Protein AF-A0A8J2RWA8-F1 (afdb_monomer)

Nearest PDB structures (foldseek):
  8clk-assembly1_F  TM=5.801E-01  e=4.399E-03  Homo sapiens
  8ffz-assembly1_G  TM=5.186E-01  e=7.129E-02  Saccharomyces cerevisiae S288C
  9gck-assembly1_D  TM=4.589E-01  e=2.817E-02  Saccharomyces cerevisiae
  6tut-assembly1_N  TM=5.640E-01  e=2.555E-01  Saccharomyces cerevisiae S288C
  8khw-assembly1_A  TM=3.563E-01  e=1.297E+00  Bacteroides intestinalis

Radius of gyration: 17.67 Å; Cα contacts (8 Å, |Δi|>4): 141; chains: 1; bounding box: 28×33×54 Å

Foldseek 3Di:
DEEEDDDDDDPDPDDCPPPDQFDWDAAPVRWIWTDGDQWIFTWGKDFDPDKDWDKDWPCPPDDDDDTDIDTDDIGGIYTYGYDDTDGDDPVVVVRD

Solvent-accessible surface area (backbone atoms only — not comparable to full-atom values): 6186 Å² total; per-residue (Å²): 95,80,46,66,71,73,82,90,85,67,98,57,93,64,78,68,77,96,55,89,71,62,50,81,46,66,48,100,87,65,35,38,35,40,37,42,88,65,30,38,30,60,33,38,73,40,80,44,97,68,62,45,75,42,70,43,75,52,67,90,84,62,85,81,90,73,89,42,72,46,80,77,46,77,44,50,50,34,40,40,30,75,55,80,69,36,75,72,51,82,74,61,64,79,75,109

Organism: NCBI:txid27404

Mean predicted aligned error: 6.98 Å

Secondary structure (DSSP, 8-state):
-EEESS----SSSS--TT----EEEE-TTS-EEEEETTEEEE-EEEEEEEEEEEEEEE-TTS-SS--EEEEEEEEEEEEEE-SPPEEP-HHHHTT-

pLDDT: mean 87.33, std 12.54, range [49.75, 98.19]

Structure (mmCIF, N/CA/C/O backbone):
data_AF-A0A8J2RWA8-F1
#
_entry.id   AF-A0A8J2RWA8-F1
#
loop_
_atom_site.group_PDB
_atom_site.id
_atom_site.type_symbol
_atom_site.label_atom_id
_atom_site.label_alt_id
_atom_site.label_comp_id
_atom_site.label_asym_id
_atom_site.label_entity_id
_atom_site.label_seq_id
_atom_site.pdbx_PDB_ins_code
_atom_site.Cartn_x
_atom_site.Cartn_y
_atom_site.Cartn_z
_atom_site.occupancy
_atom_site.B_iso_or_equiv
_atom_site.auth_seq_id
_atom_site.auth_comp_id
_atom_site.auth_asym_id
_atom_site.auth_atom_id
_atom_site.pdbx_PDB_model_num
ATOM 1 N N . MET A 1 1 ? -6.162 0.384 1.533 1.00 95.25 1 MET A N 1
ATOM 2 C CA . MET A 1 1 ? -4.751 0.483 1.974 1.00 95.25 1 MET A CA 1
ATOM 3 C C . MET A 1 1 ? -3.833 -0.016 0.871 1.00 95.25 1 MET A C 1
ATOM 5 O O . MET A 1 1 ? -4.200 -0.976 0.198 1.00 95.25 1 MET A O 1
ATOM 9 N N . ILE A 1 2 ? -2.677 0.623 0.698 1.00 95.81 2 ILE A N 1
ATOM 10 C CA . ILE A 1 2 ? -1.605 0.201 -0.213 1.00 95.81 2 ILE A CA 1
ATOM 11 C C . ILE A 1 2 ? -0.397 -0.187 0.644 1.00 95.81 2 ILE A C 1
ATOM 13 O O . ILE A 1 2 ? -0.086 0.525 1.594 1.00 95.81 2 ILE A O 1
ATOM 17 N N . GLU A 1 3 ? 0.252 -1.307 0.332 1.00 96.56 3 GLU A N 1
ATOM 18 C CA . GLU A 1 3 ? 1.399 -1.832 1.079 1.00 96.56 3 GLU A CA 1
ATOM 19 C C . GLU A 1 3 ? 2.534 -2.222 0.129 1.00 96.56 3 GLU A C 1
ATOM 21 O O . GLU A 1 3 ? 2.327 -2.987 -0.818 1.00 96.56 3 GLU A O 1
ATOM 26 N N . PHE A 1 4 ? 3.737 -1.727 0.417 1.00 94.56 4 PHE A N 1
ATOM 27 C CA . PHE A 1 4 ? 4.963 -2.028 -0.317 1.00 94.56 4 PHE A CA 1
ATOM 28 C C . PHE A 1 4 ? 5.929 -2.810 0.569 1.00 94.56 4 PHE A C 1
ATOM 30 O O . PHE A 1 4 ? 6.046 -2.531 1.760 1.00 94.56 4 PHE A O 1
ATOM 37 N N . GLN A 1 5 ? 6.636 -3.780 -0.011 1.00 93.25 5 GLN A N 1
ATOM 38 C CA . GLN A 1 5 ? 7.770 -4.416 0.654 1.00 93.25 5 GLN A CA 1
ATOM 39 C C . GLN A 1 5 ? 9.057 -3.657 0.313 1.00 93.25 5 GLN A C 1
ATOM 41 O O . GLN A 1 5 ? 9.629 -3.852 -0.760 1.00 93.25 5 GLN A O 1
ATOM 46 N N . GLY A 1 6 ? 9.501 -2.812 1.238 1.00 91.19 6 GLY A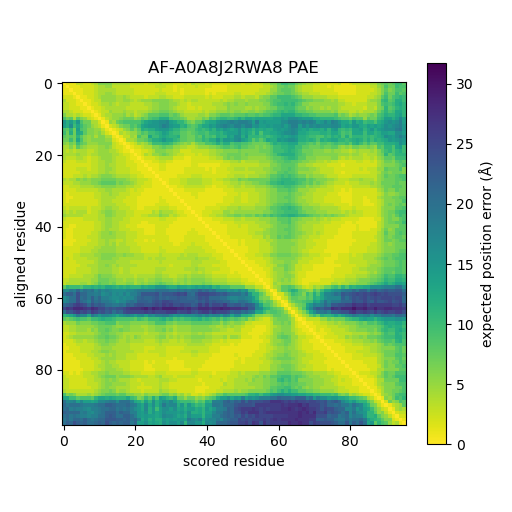 N 1
ATOM 47 C CA . GLY A 1 6 ? 10.667 -1.941 1.094 1.00 91.19 6 GLY A CA 1
ATOM 48 C C . GLY A 1 6 ? 10.329 -0.504 1.479 1.00 91.19 6 GLY A C 1
ATOM 49 O O . GLY A 1 6 ? 9.239 -0.238 1.986 1.00 91.19 6 GLY A O 1
ATOM 50 N N . ASP A 1 7 ? 11.254 0.406 1.203 1.00 88.75 7 ASP A N 1
ATOM 51 C CA . ASP A 1 7 ? 11.132 1.815 1.564 1.00 88.75 7 ASP A CA 1
ATOM 52 C C . ASP A 1 7 ? 10.705 2.668 0.362 1.00 88.75 7 ASP A C 1
ATOM 54 O O . ASP A 1 7 ? 11.130 2.443 -0.776 1.00 88.75 7 ASP A O 1
ATOM 58 N N . LEU A 1 8 ? 9.843 3.659 0.610 1.00 86.38 8 LEU A N 1
ATOM 59 C CA . LEU A 1 8 ? 9.513 4.687 -0.374 1.00 86.38 8 LEU A CA 1
ATOM 60 C C . LEU A 1 8 ? 10.491 5.853 -0.214 1.00 86.38 8 LEU A C 1
ATOM 62 O O . LEU A 1 8 ? 10.336 6.685 0.676 1.00 86.38 8 LEU A O 1
ATOM 66 N N . GLU A 1 9 ? 11.487 5.913 -1.091 1.00 86.38 9 GLU A N 1
ATOM 67 C CA . GLU A 1 9 ? 12.514 6.953 -1.058 1.00 86.38 9 GLU A CA 1
ATOM 68 C C . GLU A 1 9 ? 12.143 8.159 -1.932 1.00 86.38 9 GLU A C 1
ATOM 70 O O . GLU A 1 9 ? 11.727 8.026 -3.086 1.00 86.38 9 GLU A O 1
ATOM 75 N N . THR A 1 10 ? 12.348 9.359 -1.391 1.00 83.25 10 THR A N 1
ATOM 76 C CA . THR A 1 10 ? 12.206 10.637 -2.097 1.00 83.25 10 THR A CA 1
ATOM 77 C C . THR A 1 10 ? 13.537 11.379 -2.088 1.00 83.25 10 THR A C 1
ATOM 79 O O . THR A 1 10 ? 14.270 11.351 -1.106 1.00 83.25 10 THR A O 1
ATOM 82 N N . LYS A 1 11 ? 13.855 12.069 -3.191 1.00 80.19 11 LYS A N 1
ATOM 83 C CA . LYS A 1 11 ? 15.030 12.959 -3.267 1.00 80.19 11 LYS A CA 1
ATOM 84 C C . LYS A 1 11 ? 14.810 14.300 -2.560 1.00 80.19 11 LYS A C 1
ATOM 86 O O . LYS A 1 11 ? 15.758 15.054 -2.389 1.00 80.19 11 LYS A O 1
ATOM 91 N N . SER A 1 12 ? 13.561 14.624 -2.237 1.00 78.56 12 SER A N 1
ATOM 92 C CA . SER A 1 12 ? 13.171 15.843 -1.534 1.00 78.56 12 SER A CA 1
ATOM 93 C C . SER A 1 12 ? 12.970 15.532 -0.056 1.00 78.56 12 SER A C 1
ATOM 95 O O . SER A 1 12 ? 12.312 14.547 0.267 1.00 78.56 12 SER A O 1
ATOM 97 N N . GLU A 1 13 ? 13.493 16.397 0.812 1.00 76.00 13 GLU A N 1
ATOM 98 C CA . GLU A 1 13 ? 13.259 16.356 2.263 1.00 76.00 13 GLU A CA 1
ATOM 99 C C . GLU A 1 13 ? 11.844 16.828 2.648 1.00 76.00 13 GLU A C 1
ATOM 101 O O . GLU A 1 13 ? 11.432 16.712 3.800 1.00 76.00 13 GLU A O 1
ATOM 106 N N . GLU A 1 14 ? 11.075 17.360 1.694 1.00 78.38 14 GLU A N 1
ATOM 107 C CA . GLU A 1 14 ? 9.703 17.793 1.932 1.00 78.38 14 GLU A CA 1
ATOM 108 C C . GLU A 1 14 ? 8.770 16.593 2.106 1.00 78.38 14 GLU A C 1
ATOM 110 O O . GLU A 1 14 ? 8.850 15.597 1.379 1.00 78.38 14 GLU A O 1
ATOM 115 N N . ALA A 1 15 ? 7.800 16.739 3.008 1.00 75.75 15 ALA A N 1
ATOM 116 C CA . ALA A 1 15 ? 6.740 15.761 3.175 1.00 75.75 15 ALA A CA 1
ATOM 117 C C . ALA A 1 15 ? 6.022 15.479 1.839 1.00 75.75 15 ALA A C 1
ATOM 119 O O . ALA A 1 15 ? 5.760 16.374 1.033 1.00 75.75 15 ALA A O 1
ATOM 120 N N . LEU A 1 16 ? 5.656 14.213 1.622 1.00 78.25 16 LEU A N 1
ATOM 121 C CA . LEU A 1 16 ? 4.946 13.761 0.418 1.00 78.25 16 LEU A CA 1
ATOM 122 C C . LEU A 1 16 ? 3.449 14.115 0.419 1.00 78.25 16 LEU A C 1
ATOM 124 O O . LEU A 1 16 ? 2.733 13.773 -0.522 1.00 78.25 16 LEU A O 1
ATOM 128 N N . GLY A 1 17 ? 2.961 14.790 1.465 1.00 80.44 17 GLY A N 1
ATOM 129 C CA . GLY A 1 17 ? 1.570 15.224 1.562 1.00 80.44 17 GLY A CA 1
ATOM 130 C C . GLY A 1 17 ? 1.162 16.052 0.342 1.00 80.44 17 GLY A C 1
ATOM 131 O O . GLY A 1 17 ? 1.867 16.978 -0.049 1.00 80.44 17 GLY A O 1
ATOM 132 N N . ASN A 1 18 ? 0.027 15.703 -0.267 1.00 82.38 18 ASN A 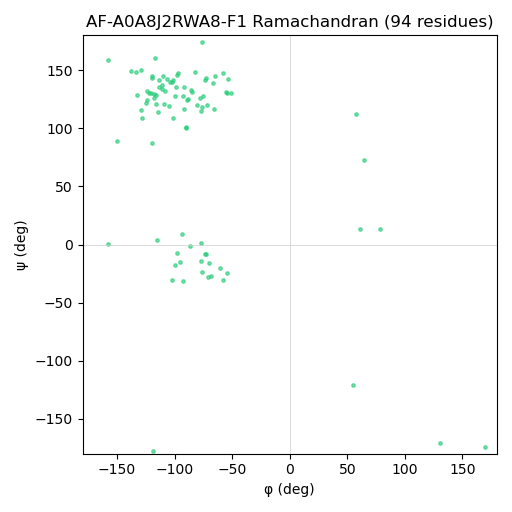N 1
ATOM 133 C CA . ASN A 1 18 ? -0.518 16.335 -1.477 1.00 82.38 18 ASN A CA 1
ATOM 134 C C . ASN A 1 18 ? 0.371 16.254 -2.736 1.00 82.38 18 ASN A C 1
ATOM 136 O O . ASN A 1 18 ? 0.091 16.944 -3.717 1.00 82.38 18 ASN A O 1
ATOM 140 N N . LYS A 1 19 ? 1.412 15.410 -2.754 1.00 84.31 19 LYS A N 1
ATOM 141 C CA . LYS A 1 19 ? 2.240 15.176 -3.947 1.00 84.31 19 LYS A CA 1
ATOM 142 C C . LYS A 1 19 ? 1.811 13.915 -4.687 1.00 84.31 19 LYS A C 1
ATOM 144 O O . LYS A 1 19 ? 1.430 12.913 -4.086 1.00 84.31 19 LYS A O 1
ATOM 149 N N . VAL A 1 20 ? 1.935 13.951 -6.011 1.00 86.12 20 VAL A N 1
ATOM 150 C CA . VAL A 1 20 ? 1.773 12.760 -6.851 1.00 86.12 20 VAL A CA 1
ATOM 151 C C . VAL A 1 20 ? 3.033 11.907 -6.728 1.00 86.12 20 VAL A C 1
ATOM 153 O O . VAL A 1 20 ? 4.126 12.357 -7.062 1.00 86.12 20 VAL A O 1
ATOM 156 N N . ILE A 1 21 ? 2.876 10.680 -6.229 1.00 88.12 21 ILE A N 1
ATOM 157 C CA . ILE A 1 21 ? 3.974 9.714 -6.049 1.00 88.12 21 ILE A CA 1
ATOM 158 C C . ILE A 1 21 ? 4.112 8.806 -7.283 1.00 88.12 21 ILE A C 1
ATOM 160 O O . ILE A 1 21 ? 5.213 8.370 -7.615 1.00 88.12 21 ILE A O 1
ATOM 164 N N . GLY A 1 22 ? 3.005 8.521 -7.972 1.00 90.19 22 GLY A N 1
ATOM 165 C CA . GLY A 1 22 ? 2.971 7.600 -9.099 1.00 90.19 22 GLY A CA 1
ATOM 166 C C . GLY A 1 22 ? 1.552 7.266 -9.549 1.00 90.19 22 GLY A C 1
ATOM 167 O O . GLY A 1 22 ? 0.584 7.808 -9.011 1.00 90.19 22 GLY A O 1
ATOM 168 N N . ASP A 1 23 ? 1.451 6.340 -10.499 1.00 92.81 23 ASP A N 1
ATOM 169 C CA . ASP A 1 23 ? 0.195 5.925 -11.120 1.00 92.81 23 ASP A CA 1
ATOM 170 C C . ASP A 1 23 ? -0.187 4.496 -10.724 1.00 92.81 23 ASP A C 1
ATOM 172 O O . ASP A 1 23 ? 0.624 3.569 -10.802 1.00 92.81 23 ASP A O 1
ATOM 176 N N . LEU A 1 24 ? -1.455 4.297 -10.363 1.00 95.50 24 LEU A N 1
ATOM 177 C CA . LEU A 1 24 ? -2.023 2.988 -10.047 1.00 95.50 24 LEU A CA 1
ATOM 178 C C . LEU A 1 24 ? -2.994 2.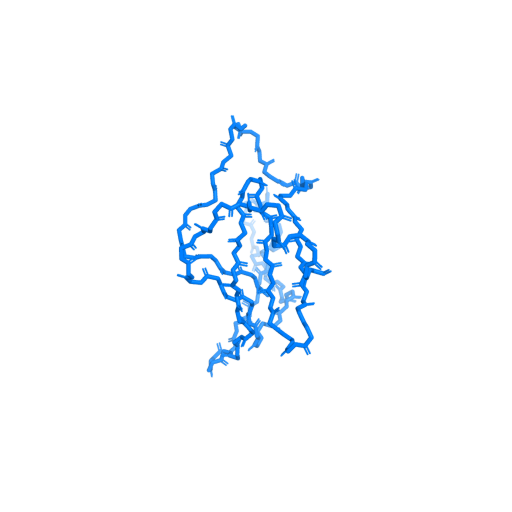553 -11.148 1.00 95.50 24 LEU A C 1
ATOM 180 O O . LEU A 1 24 ? -4.015 3.196 -11.377 1.00 95.50 24 LEU A O 1
ATOM 184 N N . HIS A 1 25 ? -2.704 1.415 -11.767 1.00 94.81 25 HIS A N 1
ATOM 185 C CA . HIS A 1 25 ? -3.515 0.784 -12.804 1.00 94.81 25 HIS A CA 1
ATOM 186 C C . HIS A 1 25 ? -4.023 -0.582 -12.339 1.00 94.81 25 HIS A C 1
ATOM 188 O O . HIS A 1 25 ? -3.459 -1.190 -11.430 1.00 94.81 25 HIS A O 1
ATOM 194 N N . PHE A 1 26 ? -5.067 -1.092 -12.987 1.00 95.38 26 PHE A N 1
ATOM 195 C CA . PHE A 1 26 ? -5.530 -2.470 -12.829 1.00 95.38 26 PHE A CA 1
ATOM 196 C C . PHE A 1 26 ? -5.510 -3.152 -14.188 1.00 95.38 26 PHE A C 1
ATOM 198 O O . PHE A 1 26 ? -6.033 -2.609 -15.158 1.00 95.38 26 PHE A O 1
ATOM 205 N N . ASN A 1 27 ? -4.912 -4.340 -14.261 1.00 91.81 27 ASN A N 1
ATOM 206 C CA . ASN A 1 27 ? -4.962 -5.130 -15.486 1.00 91.81 27 ASN A CA 1
ATOM 207 C C . ASN A 1 27 ? -6.340 -5.802 -15.658 1.00 91.81 27 ASN A C 1
ATOM 209 O O . ASN A 1 27 ? -7.180 -5.785 -14.756 1.00 91.81 27 ASN A O 1
ATOM 213 N N . HIS A 1 28 ? -6.561 -6.455 -16.801 1.00 91.88 28 HIS A N 1
ATOM 214 C CA . HIS A 1 28 ? -7.817 -7.163 -17.093 1.00 91.88 28 HIS A CA 1
ATOM 215 C C . HIS A 1 28 ? -8.152 -8.304 -16.115 1.00 91.88 28 HIS A C 1
ATOM 217 O O . HIS A 1 28 ? -9.307 -8.702 -16.015 1.00 91.88 28 HIS A O 1
ATOM 223 N N . GLU A 1 29 ? -7.165 -8.821 -15.380 1.00 92.75 29 GLU A N 1
ATOM 224 C CA . GLU A 1 29 ? -7.349 -9.850 -14.348 1.00 92.75 29 GLU A CA 1
ATOM 225 C C . GLU A 1 29 ? -7.692 -9.249 -12.970 1.00 92.75 29 GLU A C 1
ATOM 227 O O . GLU A 1 29 ? -7.868 -9.986 -12.000 1.00 92.75 29 GLU A O 1
ATOM 232 N N . GLY A 1 30 ? -7.760 -7.918 -12.855 1.00 93.69 30 GLY A N 1
ATOM 233 C CA . GLY A 1 30 ? -8.015 -7.210 -11.599 1.00 93.69 30 GLY A CA 1
ATOM 234 C C . GLY A 1 30 ? -6.796 -7.103 -10.677 1.00 93.69 30 GLY A C 1
ATOM 235 O O . GLY A 1 30 ? -6.942 -6.746 -9.505 1.00 93.69 30 GLY A O 1
ATOM 236 N N . ASN A 1 31 ? -5.590 -7.391 -11.173 1.00 96.19 31 ASN A N 1
ATOM 237 C CA . ASN A 1 31 ? -4.355 -7.229 -10.412 1.00 96.19 31 ASN A CA 1
AT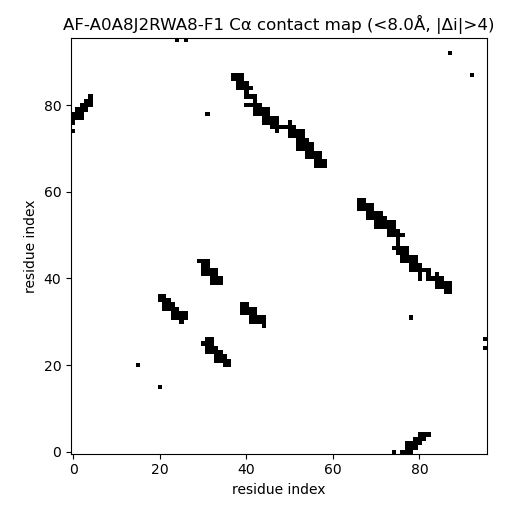OM 238 C C . ASN A 1 31 ? -3.839 -5.780 -10.519 1.00 96.19 31 ASN A C 1
ATOM 240 O O . ASN A 1 31 ? -3.737 -5.251 -11.632 1.00 96.19 31 ASN A O 1
ATOM 244 N N . PRO A 1 32 ? -3.494 -5.128 -9.391 1.00 97.62 32 PRO A N 1
ATOM 245 C CA . PRO A 1 32 ? -2.987 -3.765 -9.396 1.00 97.62 32 PRO A CA 1
ATOM 246 C C . PRO A 1 32 ? -1.545 -3.699 -9.915 1.00 97.62 32 PRO A C 1
ATOM 248 O O . PRO A 1 32 ? -0.704 -4.540 -9.590 1.00 97.62 32 PRO A O 1
ATOM 251 N N . ILE A 1 33 ? -1.240 -2.659 -10.681 1.00 96.00 33 ILE A N 1
ATOM 252 C CA . ILE A 1 33 ? 0.088 -2.324 -11.190 1.00 96.00 33 ILE A CA 1
ATOM 253 C C . ILE A 1 33 ? 0.390 -0.889 -10.764 1.00 96.00 33 ILE A C 1
ATOM 255 O O . ILE A 1 33 ? -0.362 0.023 -11.089 1.00 96.00 33 ILE A O 1
ATOM 259 N N . MET A 1 34 ? 1.480 -0.690 -10.031 1.00 95.31 34 MET A N 1
ATOM 260 C CA . MET A 1 34 ? 1.909 0.620 -9.548 1.00 95.31 34 MET A CA 1
ATOM 261 C C . MET A 1 34 ? 3.152 1.070 -10.316 1.00 95.31 34 MET A C 1
ATOM 263 O O . MET A 1 34 ? 4.111 0.306 -10.444 1.00 95.31 34 MET A O 1
ATOM 267 N N . ILE A 1 35 ? 3.145 2.307 -10.798 1.00 94.19 35 ILE A N 1
ATOM 268 C CA . ILE A 1 35 ? 4.258 2.937 -11.509 1.00 94.19 35 ILE A CA 1
ATOM 269 C C . ILE A 1 35 ? 4.764 4.094 -10.650 1.00 94.19 35 ILE A C 1
ATOM 271 O O . ILE A 1 35 ? 4.037 5.056 -10.435 1.00 94.19 35 ILE A O 1
ATOM 275 N N . ILE A 1 36 ? 5.994 4.000 -10.140 1.00 91.75 36 ILE A N 1
ATOM 276 C CA . ILE A 1 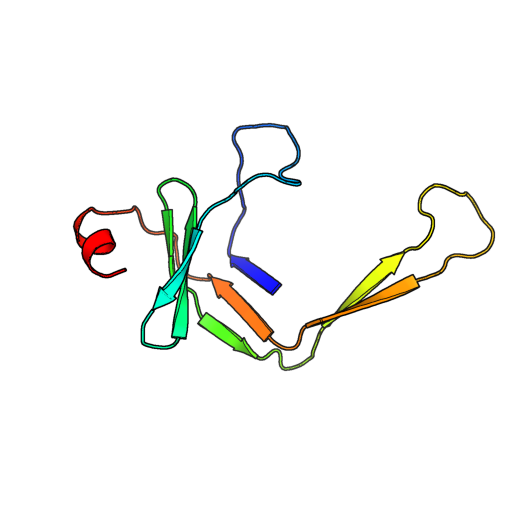36 ? 6.619 5.035 -9.298 1.00 91.75 36 ILE A CA 1
ATOM 277 C C . ILE A 1 36 ? 7.995 5.353 -9.878 1.00 91.75 36 ILE A C 1
ATOM 279 O O . ILE A 1 36 ? 8.885 4.497 -9.912 1.00 91.75 36 ILE A O 1
ATOM 283 N N . GLY A 1 37 ? 8.182 6.589 -10.345 1.00 88.00 37 GLY A N 1
ATOM 284 C CA . GLY A 1 37 ? 9.399 6.992 -11.050 1.00 88.00 37 GLY A CA 1
ATOM 285 C C . GLY A 1 37 ? 9.684 6.086 -12.257 1.00 88.00 37 GLY A C 1
ATOM 286 O O . GLY A 1 37 ? 8.860 5.965 -13.155 1.00 88.00 37 GLY A O 1
ATOM 287 N N . HIS A 1 38 ? 10.849 5.428 -12.268 1.00 89.19 38 HIS A N 1
ATOM 288 C CA . HIS A 1 38 ? 11.253 4.481 -13.323 1.00 89.19 38 HIS A CA 1
ATOM 289 C C . HIS A 1 38 ? 10.915 3.015 -13.006 1.00 89.19 38 HIS A C 1
ATOM 291 O O . HIS A 1 38 ? 11.386 2.106 -13.700 1.00 89.19 38 HIS A O 1
ATOM 297 N N . HIS A 1 39 ? 10.153 2.770 -11.941 1.00 91.50 39 HIS A N 1
ATOM 298 C CA . HIS A 1 39 ? 9.817 1.433 -11.484 1.00 91.50 39 HIS A CA 1
ATOM 299 C C . HIS A 1 39 ? 8.371 1.072 -11.793 1.00 91.50 39 HIS A C 1
ATOM 301 O O . HIS A 1 39 ? 7.460 1.878 -11.621 1.00 91.50 39 HIS A O 1
ATOM 307 N N . ILE A 1 40 ? 8.174 -0.189 -12.158 1.00 94.38 40 ILE A N 1
ATOM 308 C CA . ILE A 1 40 ? 6.869 -0.836 -12.228 1.00 94.38 40 ILE A CA 1
ATOM 309 C C . ILE A 1 40 ? 6.815 -1.971 -11.208 1.00 94.38 40 ILE A C 1
ATOM 311 O O . ILE A 1 40 ? 7.706 -2.827 -11.135 1.00 94.38 40 ILE A O 1
ATOM 315 N N . LEU A 1 41 ? 5.766 -1.957 -10.394 1.00 95.00 41 LEU A N 1
ATOM 316 C CA . LEU A 1 41 ? 5.505 -2.932 -9.350 1.00 95.00 41 LEU A CA 1
ATOM 317 C C . LEU A 1 41 ? 4.192 -3.641 -9.658 1.00 95.00 41 LEU A C 1
ATOM 319 O O . LEU A 1 41 ? 3.148 -3.011 -9.814 1.00 95.00 41 LEU A O 1
ATOM 323 N N . HIS A 1 42 ? 4.241 -4.967 -9.704 1.00 95.06 42 HIS A N 1
ATOM 324 C CA . HIS A 1 42 ? 3.047 -5.789 -9.827 1.00 95.06 42 HIS A CA 1
ATOM 325 C C . HIS A 1 42 ? 2.566 -6.171 -8.433 1.00 95.06 42 HIS A C 1
ATOM 327 O O . HIS A 1 42 ? 3.338 -6.660 -7.604 1.00 95.06 42 HIS A O 1
ATOM 333 N N . GLY A 1 43 ? 1.293 -5.919 -8.174 1.00 96.94 43 GLY A N 1
ATOM 334 C CA . GLY A 1 43 ? 0.664 -6.214 -6.903 1.00 96.94 43 GLY A CA 1
ATOM 335 C C . GLY A 1 43 ? -0.481 -7.202 -7.036 1.00 96.94 43 GLY A C 1
ATOM 336 O O . GLY A 1 43 ? -0.794 -7.715 -8.110 1.00 96.94 43 GLY A O 1
ATOM 337 N N . LYS A 1 44 ? -1.121 -7.456 -5.899 1.00 97.44 44 LYS A N 1
ATOM 338 C CA . LYS A 1 44 ? -2.327 -8.275 -5.787 1.00 97.44 44 LYS A CA 1
ATOM 339 C C . LYS A 1 44 ? -3.307 -7.615 -4.821 1.00 97.44 44 LYS A C 1
ATOM 341 O O . LYS A 1 44 ? -2.888 -6.962 -3.865 1.00 97.44 44 LYS A O 1
ATOM 346 N N . VAL A 1 45 ? -4.604 -7.813 -5.039 1.00 97.88 45 VAL A N 1
ATOM 347 C CA . VAL A 1 45 ? -5.624 -7.519 -4.022 1.00 97.88 45 VAL A CA 1
ATOM 348 C C . VAL A 1 45 ? -5.631 -8.650 -2.991 1.00 97.88 45 VAL A C 1
ATOM 350 O O . VAL A 1 45 ? -5.757 -9.822 -3.346 1.00 97.88 45 VAL A O 1
ATOM 353 N N . GLN A 1 46 ? -5.483 -8.314 -1.713 1.00 97.69 46 GLN A N 1
ATOM 354 C CA . GLN A 1 46 ? -5.475 -9.272 -0.611 1.00 97.69 46 GLN A CA 1
ATOM 355 C C . GLN A 1 46 ? -6.540 -8.905 0.427 1.00 97.69 46 GLN A C 1
ATOM 357 O O . GLN A 1 46 ? -6.525 -7.799 0.968 1.00 97.69 46 GLN A O 1
ATOM 362 N N . GLU A 1 47 ? -7.433 -9.852 0.724 1.00 98.06 47 GLU A N 1
ATOM 363 C CA . GLU A 1 47 ? -8.310 -9.792 1.900 1.00 98.06 47 GLU A CA 1
ATOM 364 C C . GLU A 1 47 ? -7.471 -9.910 3.174 1.00 98.06 47 GLU A C 1
ATOM 366 O O . GLU A 1 47 ? -6.528 -10.707 3.244 1.00 98.06 47 GLU A O 1
ATOM 371 N N . LEU A 1 48 ? -7.815 -9.124 4.184 1.00 97.94 48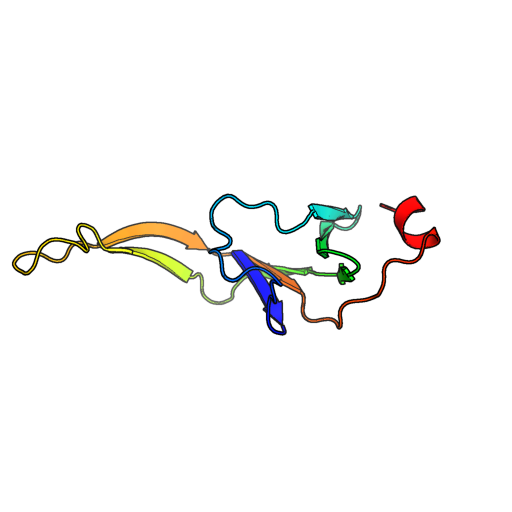 LEU A N 1
ATOM 372 C CA . LEU A 1 48 ? -7.220 -9.224 5.507 1.00 97.94 48 LEU A CA 1
ATOM 373 C C . LEU A 1 48 ? -8.020 -10.226 6.338 1.00 97.94 48 LEU A C 1
ATOM 375 O O . LEU A 1 48 ? -9.218 -10.049 6.535 1.00 97.94 48 LEU A O 1
ATOM 379 N N . GLU A 1 49 ? -7.343 -11.238 6.887 1.00 97.50 49 GLU A N 1
ATOM 380 C CA . GLU A 1 49 ? -7.962 -12.190 7.826 1.00 97.50 49 GLU A CA 1
ATOM 381 C C . GLU A 1 49 ? -8.548 -11.481 9.056 1.00 97.50 49 GLU A C 1
ATOM 383 O O . GLU A 1 49 ? -9.539 -11.922 9.632 1.00 97.50 49 GLU A O 1
ATOM 388 N N . LYS A 1 50 ? -7.932 -10.360 9.446 1.00 97.69 50 LYS A N 1
ATOM 389 C CA . LYS A 1 50 ? -8.386 -9.473 10.514 1.00 97.69 50 LYS A CA 1
ATOM 390 C C . LYS A 1 50 ? -8.441 -8.041 9.976 1.00 97.69 50 LYS A C 1
ATOM 392 O O . LYS A 1 50 ? -7.377 -7.468 9.727 1.00 97.69 50 LYS A O 1
ATOM 397 N N . PRO A 1 51 ? -9.642 -7.469 9.768 1.00 97.88 51 PRO A N 1
ATOM 398 C CA . PRO A 1 51 ? -9.783 -6.082 9.342 1.00 97.88 51 PRO A CA 1
ATOM 399 C C . PRO A 1 51 ? -9.115 -5.109 10.318 1.00 97.88 51 PRO A C 1
ATOM 401 O O . PRO A 1 51 ? -9.094 -5.343 11.527 1.00 97.88 51 PRO A O 1
ATOM 404 N N . LEU A 1 52 ? -8.592 -4.007 9.788 1.00 97.94 52 LEU A N 1
ATOM 405 C CA . LEU A 1 52 ? -7.967 -2.943 10.571 1.00 97.94 52 LEU A CA 1
ATOM 406 C C . LEU A 1 52 ? -8.924 -1.763 10.700 1.00 97.94 52 LEU A C 1
ATOM 408 O O . LEU A 1 52 ? -9.582 -1.388 9.732 1.00 97.94 52 LEU A O 1
ATOM 412 N N . VAL A 1 53 ? -8.971 -1.153 11.879 1.00 97.75 53 VAL A N 1
ATOM 413 C CA . VAL A 1 53 ? -9.703 0.096 12.103 1.00 97.75 53 VAL A CA 1
ATOM 414 C C . VAL A 1 53 ? -8.706 1.245 12.060 1.00 97.75 53 VAL A C 1
ATOM 416 O O . VAL A 1 53 ? -7.692 1.212 12.754 1.00 97.75 53 VAL A O 1
ATOM 419 N N . VAL A 1 54 ? -8.990 2.251 11.239 1.00 97.00 54 VAL A N 1
ATOM 420 C CA . VAL A 1 54 ? -8.247 3.512 11.234 1.00 97.00 54 VAL A CA 1
ATOM 421 C C . VAL A 1 54 ? -8.923 4.446 12.223 1.00 97.00 54 VAL A C 1
ATOM 423 O O . VAL A 1 54 ? -10.129 4.686 12.130 1.00 97.00 54 VAL A O 1
ATOM 426 N N . ILE A 1 55 ? -8.141 4.945 13.174 1.00 95.75 55 ILE A N 1
ATOM 427 C CA . ILE A 1 55 ? -8.582 5.913 14.172 1.00 95.75 55 ILE A CA 1
ATOM 428 C C . ILE A 1 55 ? -7.763 7.191 14.043 1.00 95.75 55 ILE A C 1
ATOM 430 O O . ILE A 1 55 ? -6.569 7.144 13.745 1.00 95.75 55 ILE A O 1
ATOM 434 N N . THR A 1 56 ? -8.403 8.325 14.287 1.00 93.94 56 THR A N 1
ATOM 435 C CA . THR A 1 56 ? -7.759 9.635 14.330 1.00 93.94 56 THR A CA 1
ATOM 436 C C . THR A 1 56 ? -7.981 10.221 15.712 1.00 93.94 56 THR A C 1
ATOM 438 O O . THR A 1 56 ? -9.097 10.200 16.228 1.00 93.94 56 THR A O 1
ATOM 441 N N . LYS A 1 57 ? -6.904 10.696 16.336 1.00 90.88 57 LYS A N 1
ATOM 442 C CA . LYS A 1 57 ? -6.983 11.419 17.601 1.00 90.88 57 LYS A CA 1
ATOM 443 C C . LYS A 1 57 ? -7.510 12.825 17.321 1.00 90.88 57 LYS A C 1
ATOM 445 O O . LYS A 1 57 ? -7.003 13.508 16.435 1.00 90.88 57 LYS A O 1
ATOM 450 N N . GLU A 1 58 ? -8.548 13.232 18.036 1.00 81.88 58 GLU A N 1
ATOM 451 C CA . GLU A 1 58 ? -9.092 14.585 17.955 1.00 81.88 58 GLU A CA 1
ATOM 452 C C . GLU A 1 58 ? -8.305 15.489 18.916 1.00 81.88 58 GLU A C 1
ATOM 454 O O . GLU A 1 58 ? -8.090 15.114 20.069 1.00 81.88 58 GLU A O 1
ATOM 459 N N . ASN A 1 59 ? -7.899 16.670 18.435 1.00 71.19 59 ASN A N 1
ATOM 460 C CA . ASN A 1 59 ? -7.156 17.706 19.168 1.00 71.19 59 ASN A CA 1
ATOM 461 C C . ASN A 1 59 ? -5.746 17.278 19.617 1.00 71.19 59 ASN A C 1
ATOM 463 O O . ASN A 1 59 ? -5.491 17.067 20.800 1.00 71.19 59 ASN A O 1
ATOM 467 N N . ASP A 1 60 ? -4.804 17.172 18.673 1.00 65.00 60 ASP A N 1
ATOM 468 C CA . ASP A 1 60 ? -3.391 16.933 19.013 1.00 65.00 60 ASP A CA 1
ATOM 469 C C . ASP A 1 60 ? -2.707 18.145 19.678 1.00 65.00 60 ASP A C 1
ATOM 471 O O . ASP A 1 60 ? -1.665 17.977 20.309 1.00 65.00 60 ASP A O 1
ATOM 475 N N . ASP A 1 61 ? -3.316 19.332 19.589 1.00 65.81 61 ASP A N 1
ATOM 476 C CA . ASP A 1 61 ? -2.717 20.607 20.001 1.00 65.81 61 ASP A CA 1
ATOM 477 C C . ASP A 1 61 ? -3.137 21.100 21.401 1.00 65.81 61 ASP A C 1
ATOM 479 O O . ASP A 1 61 ? -2.566 22.077 21.889 1.00 65.81 61 ASP A O 1
ATOM 483 N N . GLU A 1 62 ? -4.103 20.456 22.072 1.00 66.62 62 GLU A N 1
ATOM 484 C CA . GLU A 1 62 ? -4.531 20.861 23.421 1.00 66.62 62 GLU A CA 1
ATOM 485 C C . GLU A 1 62 ? -3.992 19.904 24.500 1.00 66.62 62 GLU A C 1
ATOM 487 O O . GLU A 1 62 ? -4.306 18.708 24.480 1.00 66.62 62 GLU A O 1
ATOM 492 N N . PRO A 1 63 ? -3.173 20.398 25.449 1.00 64.06 63 PRO A N 1
ATOM 493 C CA . PRO A 1 63 ? -2.673 19.585 26.544 1.00 64.06 63 PRO A CA 1
ATOM 494 C C . PRO A 1 63 ? -3.777 19.412 27.588 1.00 64.06 63 PRO A C 1
ATOM 496 O O . PRO A 1 63 ? -4.158 20.387 28.222 1.00 64.06 63 PRO A O 1
ATOM 499 N N . ASP A 1 64 ? -4.232 18.165 27.754 1.00 67.62 64 ASP A N 1
ATOM 500 C CA . ASP A 1 64 ? -5.121 17.674 28.818 1.00 67.62 64 ASP A CA 1
ATOM 501 C C . ASP A 1 64 ? -6.475 18.412 28.905 1.00 67.62 64 ASP A C 1
ATOM 503 O O . ASP A 1 64 ? -6.585 19.578 29.242 1.00 67.62 64 ASP A O 1
ATOM 507 N N . GLU A 1 65 ? -7.608 17.782 28.595 1.00 63.72 65 GLU A N 1
ATOM 508 C CA . GLU A 1 65 ? -8.271 16.967 29.623 1.00 63.72 65 GLU A CA 1
ATOM 509 C C . GLU A 1 65 ? -9.216 15.885 29.058 1.00 63.72 65 GLU A C 1
ATOM 511 O O . GLU A 1 65 ? -9.811 15.135 29.825 1.00 63.72 65 GLU A O 1
ATOM 516 N N . ASN A 1 66 ? -9.367 15.737 27.735 1.00 74.75 66 ASN A N 1
ATOM 517 C CA . ASN A 1 66 ? -10.224 14.691 27.153 1.00 74.75 66 ASN A CA 1
ATOM 518 C C . ASN A 1 66 ? -9.727 14.226 25.779 1.00 74.75 66 ASN A C 1
ATOM 520 O O . ASN A 1 66 ? -10.160 14.736 24.745 1.00 74.75 66 ASN A O 1
ATOM 524 N N . VAL A 1 67 ? -8.854 13.214 25.762 1.00 82.38 67 VAL A N 1
ATOM 525 C CA . VAL A 1 67 ? -8.422 12.570 24.515 1.00 82.38 67 VAL A CA 1
ATOM 526 C C . VAL A 1 67 ? -9.611 11.848 23.882 1.00 82.38 67 VAL A C 1
ATOM 528 O O . VAL A 1 67 ? -10.149 10.893 24.448 1.00 82.38 67 VAL A O 1
ATOM 531 N N . LYS A 1 68 ? -10.010 12.288 22.690 1.00 87.50 68 LYS A N 1
ATOM 532 C CA . LYS A 1 68 ? -11.054 11.650 21.886 1.00 87.50 68 LYS A CA 1
ATOM 533 C C . LYS A 1 68 ? -10.433 10.993 20.662 1.00 87.50 68 LYS A C 1
ATOM 535 O O . LYS A 1 68 ? -9.469 11.498 20.094 1.00 87.50 68 LYS A O 1
ATOM 540 N N . TYR A 1 69 ? -11.003 9.865 20.257 1.00 91.75 69 TYR A N 1
ATOM 541 C CA . TYR A 1 69 ? -10.637 9.178 19.026 1.00 91.75 69 TYR A CA 1
ATOM 542 C C . TYR A 1 69 ? -11.884 8.995 18.173 1.00 91.75 69 TYR A C 1
ATOM 544 O O . TYR A 1 69 ? -12.901 8.498 18.663 1.00 91.75 69 TYR A O 1
ATOM 552 N N . SER A 1 70 ? -11.788 9.339 16.895 1.00 93.94 70 SER A N 1
ATOM 553 C CA . SER A 1 70 ? -12.809 9.027 15.900 1.00 93.94 70 SER A CA 1
ATOM 554 C C . SER A 1 70 ? -12.358 7.868 15.023 1.00 93.94 70 SER A C 1
ATOM 556 O O . SER A 1 70 ? -11.195 7.763 14.636 1.00 93.94 70 SER A O 1
ATOM 558 N N . VAL A 1 71 ? -13.290 6.968 14.708 1.00 95.75 71 VAL A N 1
ATOM 559 C CA . VAL A 1 71 ? -13.073 5.919 13.707 1.00 95.75 71 VAL A CA 1
ATOM 560 C C . VAL A 1 71 ? -13.286 6.530 12.328 1.00 95.75 71 VAL A C 1
ATOM 562 O O . VAL A 1 71 ? -14.380 7.004 12.030 1.00 95.75 71 VAL A O 1
ATOM 565 N N . THR A 1 72 ? -12.261 6.499 11.481 1.00 95.69 72 THR A N 1
ATOM 566 C CA . THR A 1 72 ? -12.302 7.116 10.146 1.00 95.69 72 THR A CA 1
ATOM 567 C C . THR A 1 72 ? -12.503 6.104 9.028 1.00 95.69 72 THR A C 1
ATOM 569 O O . THR A 1 72 ? -13.119 6.427 8.013 1.00 95.69 72 THR A O 1
ATOM 572 N N . ALA A 1 73 ? -12.028 4.867 9.195 1.00 96.94 73 ALA A N 1
ATOM 573 C CA . ALA A 1 73 ? -12.217 3.813 8.202 1.00 96.94 73 ALA A CA 1
ATOM 574 C C . ALA A 1 73 ? -12.093 2.405 8.795 1.00 96.94 73 ALA A C 1
ATOM 576 O O . ALA A 1 73 ? -11.424 2.188 9.804 1.00 96.94 73 ALA A O 1
ATOM 577 N N . VAL A 1 74 ? -12.674 1.425 8.098 1.00 97.56 74 VAL A N 1
ATOM 578 C CA . VAL A 1 74 ? -12.410 -0.005 8.304 1.00 97.56 74 VAL A CA 1
ATOM 579 C C . VAL A 1 74 ? -11.770 -0.558 7.035 1.00 97.56 74 VAL A C 1
ATOM 581 O O . VAL A 1 74 ? -12.346 -0.491 5.950 1.00 97.56 74 VAL A O 1
ATOM 584 N N . ILE A 1 75 ? -10.567 -1.105 7.159 1.00 98.19 75 ILE A N 1
ATOM 585 C CA . ILE A 1 75 ? -9.805 -1.690 6.060 1.00 98.19 75 ILE A CA 1
ATOM 586 C C . ILE A 1 75 ? -9.956 -3.207 6.142 1.00 98.19 75 ILE A C 1
ATOM 588 O O . ILE A 1 75 ? -9.374 -3.845 7.015 1.00 98.19 75 ILE A O 1
ATOM 592 N N . SER A 1 76 ? -10.706 -3.795 5.213 1.00 98.12 76 SER A N 1
ATOM 593 C CA . SER A 1 76 ? -10.821 -5.254 5.049 1.00 98.12 76 SER A CA 1
ATOM 594 C C . SER A 1 76 ? -9.944 -5.807 3.923 1.00 98.12 76 SER A C 1
ATOM 596 O O . SER A 1 76 ? -9.663 -7.000 3.895 1.00 98.12 76 SER A O 1
ATOM 598 N N . LYS A 1 77 ? -9.471 -4.945 3.012 1.00 98.00 77 LYS A N 1
ATOM 599 C CA . LYS A 1 77 ? -8.647 -5.315 1.851 1.00 98.00 77 LYS A CA 1
ATOM 600 C C . LYS A 1 77 ? -7.447 -4.395 1.693 1.00 98.00 77 LYS A C 1
ATOM 602 O O . LYS A 1 77 ? -7.524 -3.191 1.966 1.00 98.00 77 LYS A O 1
ATOM 607 N N . LYS A 1 78 ? -6.355 -4.942 1.166 1.00 97.88 78 LYS A N 1
ATOM 608 C CA . LYS A 1 78 ? -5.163 -4.181 0.779 1.00 97.88 78 LYS A CA 1
ATOM 609 C C . LYS A 1 78 ? -4.700 -4.495 -0.637 1.00 97.88 78 LYS A C 1
ATOM 611 O O . LYS A 1 78 ? -4.869 -5.611 -1.122 1.00 97.88 78 LYS A O 1
ATOM 616 N N . LEU A 1 79 ? -4.089 -3.504 -1.277 1.00 98.19 79 LEU A N 1
ATOM 617 C CA . LEU A 1 79 ? -3.285 -3.690 -2.481 1.00 98.19 79 LEU A CA 1
ATOM 618 C C . LEU A 1 79 ? -1.847 -3.901 -2.030 1.00 98.19 79 LEU A C 1
ATOM 620 O O . LEU A 1 79 ? -1.273 -3.015 -1.398 1.00 98.19 79 LEU A O 1
A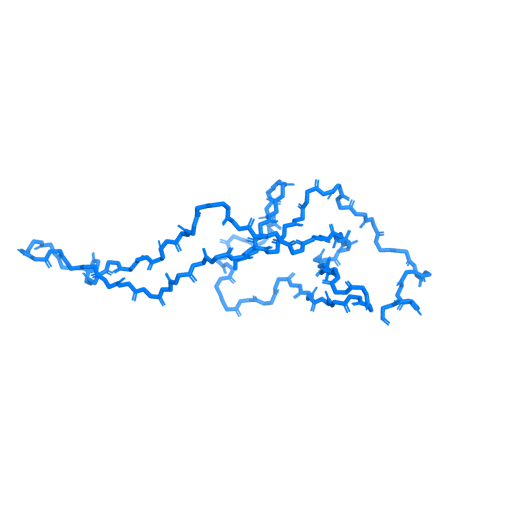TOM 624 N N . ILE A 1 80 ? -1.290 -5.076 -2.302 1.00 97.75 80 ILE A N 1
ATOM 625 C CA . ILE A 1 80 ? 0.022 -5.457 -1.791 1.00 97.75 80 ILE A CA 1
ATOM 626 C C . ILE A 1 80 ? 1.027 -5.693 -2.916 1.00 97.75 80 ILE A C 1
ATOM 628 O O . ILE A 1 80 ? 0.759 -6.454 -3.846 1.00 97.75 80 ILE A O 1
ATOM 632 N N . PHE A 1 81 ? 2.197 -5.067 -2.797 1.00 97.31 81 PHE A N 1
ATOM 633 C CA . PHE A 1 81 ? 3.292 -5.094 -3.766 1.00 97.31 81 PHE A CA 1
ATOM 634 C C . PHE A 1 81 ? 4.549 -5.688 -3.106 1.00 97.31 81 PHE A C 1
ATOM 636 O O . PHE A 1 81 ? 5.371 -4.970 -2.541 1.00 97.31 81 PHE A O 1
ATOM 643 N N . LYS A 1 82 ? 4.681 -7.024 -3.141 1.00 96.06 82 LYS A N 1
ATOM 644 C CA . LYS A 1 82 ? 5.812 -7.767 -2.530 1.00 96.06 82 LYS A CA 1
ATOM 645 C C . LYS A 1 82 ? 6.953 -8.086 -3.492 1.00 96.06 82 LYS A C 1
ATOM 647 O O . LYS A 1 82 ? 8.021 -8.521 -3.076 1.00 96.06 82 LYS A O 1
ATOM 652 N N . THR A 1 83 ? 6.721 -7.968 -4.795 1.00 92.75 83 THR A N 1
ATOM 653 C CA . THR A 1 83 ? 7.727 -8.348 -5.790 1.00 92.75 83 THR A CA 1
ATOM 654 C C . THR A 1 83 ? 8.742 -7.233 -5.985 1.00 92.75 83 THR A C 1
ATOM 656 O O . THR A 1 83 ? 8.376 -6.060 -5.941 1.00 92.75 83 THR A O 1
ATOM 659 N N . ARG A 1 84 ? 9.991 -7.601 -6.298 1.00 92.69 84 ARG A N 1
ATOM 660 C CA . ARG A 1 84 ? 11.051 -6.644 -6.633 1.00 92.69 84 ARG A CA 1
ATOM 661 C 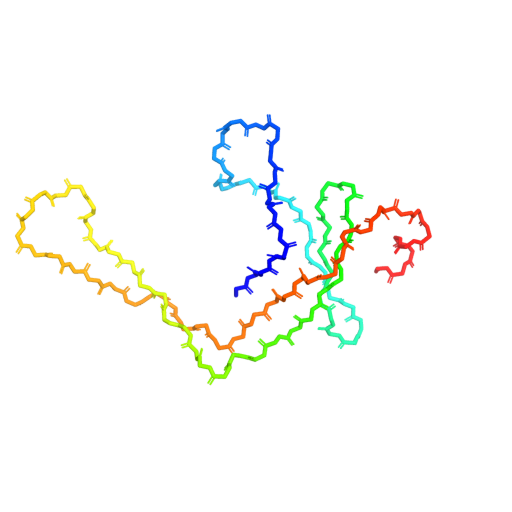C . ARG A 1 84 ? 10.578 -5.658 -7.720 1.00 92.69 84 ARG A C 1
ATOM 663 O O . ARG A 1 84 ? 10.096 -6.128 -8.757 1.00 92.69 84 ARG A O 1
ATOM 670 N N . PRO A 1 85 ? 10.758 -4.337 -7.524 1.00 93.31 85 PRO A N 1
ATOM 671 C CA . PRO A 1 85 ? 10.472 -3.345 -8.552 1.00 93.31 85 PRO A CA 1
ATOM 672 C C . PRO A 1 85 ? 11.245 -3.654 -9.835 1.00 93.31 85 PRO A C 1
ATOM 674 O O . PRO A 1 85 ? 12.450 -3.924 -9.797 1.00 93.31 85 PRO A O 1
ATOM 677 N N . LYS A 1 86 ? 10.550 -3.649 -10.973 1.00 93.19 86 LYS A N 1
ATOM 678 C CA . LYS A 1 86 ? 11.171 -3.853 -12.285 1.00 93.19 86 LYS A CA 1
ATOM 679 C C . LYS A 1 86 ? 11.439 -2.500 -12.944 1.00 93.19 86 LYS A C 1
ATOM 681 O O . LYS A 1 86 ? 10.652 -1.576 -12.738 1.00 93.19 86 LYS A O 1
ATOM 686 N N . PRO A 1 87 ? 12.508 -2.361 -13.744 1.00 91.88 87 PRO A N 1
ATOM 687 C CA . PRO A 1 87 ? 12.663 -1.190 -14.594 1.00 91.88 87 PRO A CA 1
ATOM 688 C C . PRO A 1 87 ? 11.555 -1.166 -15.652 1.00 91.88 87 PRO A C 1
ATOM 690 O O . PRO A 1 87 ? 11.140 -2.215 -16.158 1.00 91.88 87 PRO A O 1
ATOM 693 N N . ILE A 1 88 ? 11.085 0.027 -16.006 1.00 89.12 88 ILE A N 1
ATOM 694 C CA . ILE A 1 88 ? 10.150 0.197 -17.119 1.00 89.12 88 ILE A CA 1
ATOM 695 C C . ILE A 1 88 ? 10.912 -0.026 -18.432 1.00 89.12 88 ILE A C 1
ATOM 697 O O . ILE A 1 88 ? 11.864 0.685 -18.743 1.00 89.12 88 ILE A O 1
ATOM 701 N N . VAL A 1 89 ? 10.483 -1.019 -19.212 1.00 79.12 89 VAL A N 1
ATOM 702 C CA . VAL A 1 89 ? 10.991 -1.290 -20.566 1.00 79.12 89 VAL A CA 1
ATOM 703 C C . VAL A 1 89 ? 9.874 -0.968 -21.554 1.00 79.12 89 VAL A C 1
ATOM 705 O O . VAL A 1 89 ? 8.723 -1.324 -21.304 1.00 79.12 89 VAL A O 1
ATOM 708 N N . GLY A 1 90 ? 10.189 -0.300 -22.669 1.00 63.62 90 GLY A N 1
ATOM 709 C CA . GLY A 1 90 ? 9.194 0.271 -23.592 1.00 63.62 90 GLY A CA 1
ATOM 710 C C . GLY A 1 90 ? 8.130 -0.702 -24.126 1.00 63.62 90 GLY A C 1
ATOM 711 O O . GLY A 1 90 ? 7.023 -0.277 -24.444 1.00 63.62 90 GLY A O 1
ATOM 712 N N . GLU A 1 91 ? 8.404 -2.010 -24.174 1.00 58.28 91 GLU A N 1
ATOM 713 C CA . GLU A 1 91 ? 7.403 -3.025 -24.544 1.00 58.28 91 GLU A CA 1
ATOM 714 C C . GLU A 1 91 ? 6.285 -3.204 -23.505 1.00 58.28 91 GLU A C 1
ATOM 716 O O . GLU A 1 91 ? 5.172 -3.576 -23.872 1.00 58.28 91 GLU A O 1
ATOM 721 N N . MET A 1 92 ? 6.542 -2.919 -22.223 1.00 57.06 92 MET A N 1
ATOM 722 C CA . MET A 1 92 ? 5.559 -3.106 -21.148 1.00 57.06 92 MET A CA 1
ATOM 723 C C . MET A 1 92 ? 4.483 -2.014 -21.122 1.00 57.06 92 MET A C 1
ATOM 725 O O . MET A 1 92 ? 3.376 -2.276 -20.668 1.00 57.06 92 MET A O 1
ATOM 729 N N . ILE A 1 93 ? 4.765 -0.829 -21.678 1.00 56.59 93 ILE A N 1
ATOM 730 C CA . ILE A 1 93 ? 3.793 0.274 -21.789 1.00 56.59 93 ILE A CA 1
ATOM 731 C C . ILE A 1 93 ? 2.707 -0.044 -22.827 1.00 56.59 93 ILE A C 1
ATOM 733 O O . ILE A 1 93 ? 1.572 0.386 -22.686 1.00 56.59 93 ILE A O 1
ATOM 737 N N . LYS A 1 94 ? 3.012 -0.861 -23.845 1.00 53.22 94 LYS A N 1
ATOM 738 C CA . LYS A 1 94 ? 2.042 -1.240 -24.890 1.00 53.22 94 LYS A CA 1
ATOM 739 C C . LYS A 1 94 ? 0.955 -2.217 -24.415 1.00 53.22 94 LYS A C 1
ATOM 741 O O . LYS A 1 94 ? 0.060 -2.526 -25.194 1.00 53.22 94 LYS A O 1
ATOM 746 N N . LYS A 1 95 ? 1.078 -2.760 -23.198 1.00 49.75 95 LYS A N 1
ATOM 747 C CA . LYS A 1 95 ? 0.169 -3.766 -22.617 1.00 49.75 95 LYS A CA 1
ATOM 748 C C . LYS A 1 95 ? -0.588 -3.265 -21.379 1.00 49.75 95 LYS A C 1
ATOM 750 O O . LYS A 1 95 ? -1.263 -4.073 -20.743 1.00 49.75 95 LYS A O 1
ATOM 755 N N . LEU A 1 96 ? -0.413 -1.992 -21.020 1.00 53.88 96 LEU A N 1
ATOM 756 C CA . LEU A 1 96 ? -1.199 -1.315 -19.988 1.00 53.88 96 LEU A CA 1
ATOM 757 C C . LEU A 1 96 ? -2.510 -0.791 -20.573 1.00 53.88 96 LEU A C 1
ATOM 759 O O . LEU A 1 96 ? -2.497 -0.390 -21.759 1.00 53.88 96 LEU A O 1
#

InterPro domains:
  IPR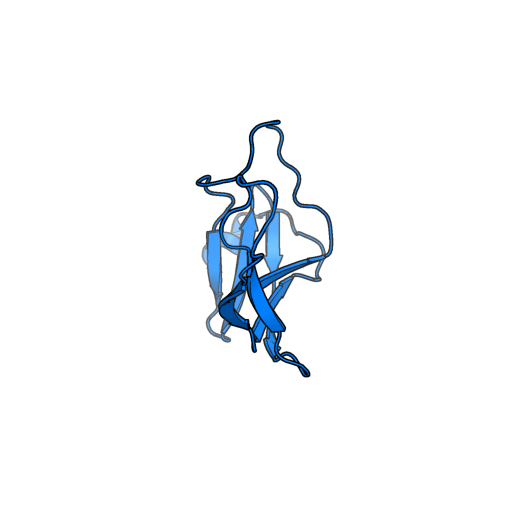018607 Chromosome transmission fidelity protein 8 [PF09696] (30-88)

Sequence (96 aa):
MIEFQGDLETKSEEALGNKVIGDLHFNHEGNPIMIIGHHILHGKVQELEKPLVVITKENDDEPDENVKYSVTAVISKKLIFKTRPKPIVGEMIKKL